Protein AF-A0A969TMJ0-F1 (afdb_monomer_lite)

pLDDT: mean 74.38, std 13.43, range [40.25, 89.31]

Structure (mmCIF, N/CA/C/O backbone):
data_AF-A0A969TMJ0-F1
#
_entry.id   AF-A0A969TMJ0-F1
#
loop_
_atom_site.group_PDB
_atom_site.id
_atom_site.type_symbol
_atom_site.label_atom_id
_atom_site.label_alt_id
_atom_site.label_comp_id
_atom_site.label_asym_id
_atom_site.label_entity_id
_atom_site.label_seq_id
_atom_site.pdbx_PDB_ins_code
_atom_site.Cartn_x
_atom_site.Cartn_y
_atom_site.Cartn_z
_atom_site.occupancy
_atom_site.B_iso_or_equiv
_atom_site.auth_seq_id
_atom_site.auth_comp_id
_atom_site.auth_asym_id
_atom_site.auth_atom_id
_atom_site.pdbx_PDB_model_num
ATOM 1 N N . MET A 1 1 ? 6.906 -3.240 -23.289 1.00 40.25 1 MET A N 1
ATOM 2 C CA . MET A 1 1 ? 6.589 -1.865 -23.719 1.00 40.25 1 MET A CA 1
ATOM 3 C C . MET A 1 1 ? 7.002 -1.738 -25.175 1.00 40.25 1 MET A C 1
ATOM 5 O O . MET A 1 1 ? 8.191 -1.670 -25.447 1.00 40.25 1 MET A O 1
ATOM 9 N N . ALA A 1 2 ? 6.054 -1.837 -26.105 1.00 40.56 2 ALA A N 1
ATOM 10 C CA . ALA A 1 2 ? 6.304 -1.534 -27.510 1.00 40.56 2 ALA A CA 1
ATOM 11 C C . ALA A 1 2 ? 5.862 -0.087 -27.727 1.00 40.56 2 ALA A C 1
ATOM 13 O O . ALA A 1 2 ? 4.678 0.217 -27.609 1.00 40.56 2 ALA A O 1
ATOM 14 N N . LEU A 1 3 ? 6.822 0.807 -27.955 1.00 54.97 3 LEU A N 1
ATOM 15 C CA . LEU A 1 3 ? 6.555 2.189 -28.338 1.00 54.97 3 LEU A CA 1
ATOM 16 C C . LEU A 1 3 ? 6.264 2.193 -29.840 1.00 54.97 3 LEU A C 1
ATOM 18 O O . LEU A 1 3 ? 7.132 2.528 -30.641 1.00 54.97 3 LEU A O 1
ATOM 22 N N . ALA A 1 4 ? 5.074 1.739 -30.236 1.00 53.12 4 ALA A N 1
ATOM 23 C CA . ALA A 1 4 ? 4.593 1.996 -31.585 1.00 53.12 4 ALA A CA 1
ATOM 24 C C . ALA A 1 4 ? 4.328 3.504 -31.673 1.00 53.12 4 ALA A C 1
ATOM 26 O O . ALA A 1 4 ? 3.290 3.983 -31.231 1.00 53.12 4 ALA A O 1
ATOM 27 N N . CYS A 1 5 ? 5.328 4.257 -32.127 1.00 57.84 5 CYS A N 1
ATOM 28 C CA . CYS A 1 5 ? 5.198 5.688 -32.352 1.00 57.84 5 CYS A CA 1
ATOM 29 C C . CYS A 1 5 ? 4.520 5.866 -33.715 1.00 57.84 5 CYS A C 1
ATOM 31 O O . CYS A 1 5 ? 5.095 5.499 -34.738 1.00 57.84 5 CYS A O 1
ATOM 33 N N . ASP A 1 6 ? 3.302 6.391 -33.731 1.00 64.62 6 ASP A N 1
ATOM 34 C CA . ASP A 1 6 ? 2.512 6.707 -34.929 1.00 64.62 6 ASP A CA 1
ATOM 35 C C . ASP A 1 6 ? 3.016 7.959 -35.673 1.00 64.62 6 ASP A C 1
ATOM 37 O O . ASP A 1 6 ? 2.412 8.404 -36.640 1.00 64.62 6 ASP A O 1
ATOM 41 N N . ALA A 1 7 ? 4.165 8.499 -35.262 1.00 67.50 7 ALA A N 1
ATOM 42 C CA . ALA A 1 7 ? 4.798 9.676 -35.847 1.00 67.50 7 ALA A CA 1
ATOM 43 C C . ALA A 1 7 ? 5.500 9.433 -37.202 1.00 67.50 7 ALA A C 1
ATOM 45 O O . ALA A 1 7 ? 6.077 10.373 -37.747 1.00 67.50 7 ALA A O 1
ATOM 46 N N . TRP A 1 8 ? 5.505 8.202 -37.729 1.00 76.31 8 TRP A N 1
ATOM 47 C CA . TRP A 1 8 ? 6.243 7.842 -38.946 1.00 76.31 8 TRP A CA 1
ATOM 48 C C . TRP A 1 8 ? 5.344 7.168 -39.984 1.00 76.31 8 TRP A C 1
ATOM 50 O O . TRP A 1 8 ? 4.731 6.139 -39.704 1.00 76.31 8 TRP A O 1
ATOM 60 N N . ASP A 1 9 ? 5.348 7.702 -41.207 1.00 76.12 9 ASP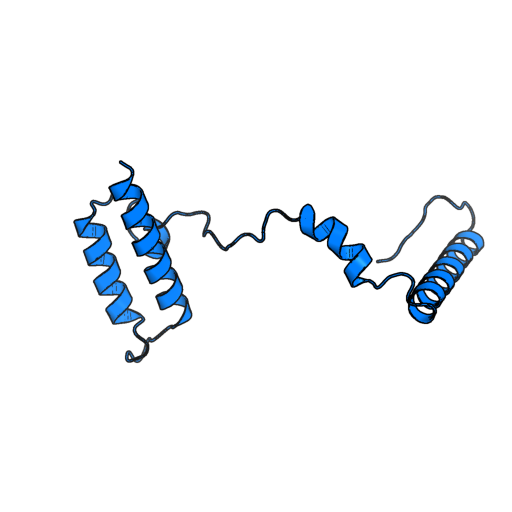 A N 1
ATOM 61 C CA . ASP A 1 9 ? 4.532 7.208 -42.327 1.00 76.12 9 ASP A CA 1
ATOM 62 C C . ASP A 1 9 ? 5.126 5.966 -43.018 1.00 76.12 9 ASP A C 1
ATOM 64 O O . ASP A 1 9 ? 4.476 5.331 -43.851 1.00 76.12 9 ASP A O 1
ATOM 68 N N . ARG A 1 10 ? 6.376 5.607 -42.690 1.00 80.00 10 ARG A N 1
ATOM 69 C CA . ARG A 1 10 ? 7.089 4.448 -43.243 1.00 80.00 10 ARG A CA 1
ATOM 70 C C . ARG A 1 10 ? 7.534 3.498 -42.140 1.00 80.00 10 ARG A C 1
ATOM 72 O O . ARG A 1 10 ? 7.979 3.907 -41.067 1.00 80.00 10 ARG A O 1
ATOM 79 N N . VAL A 1 11 ? 7.458 2.203 -42.438 1.00 79.44 11 VAL A N 1
ATOM 80 C CA . VAL A 1 11 ? 7.789 1.130 -41.489 1.00 79.44 11 VAL A CA 1
ATOM 81 C C . VAL A 1 11 ? 9.277 1.152 -41.131 1.00 79.44 11 VAL A C 1
ATOM 83 O O . VAL A 1 11 ? 9.635 0.969 -39.969 1.00 79.44 11 VAL A O 1
ATOM 86 N N . GLU A 1 12 ? 10.148 1.420 -42.101 1.00 85.25 12 GLU A N 1
ATOM 87 C CA . GLU A 1 12 ? 11.594 1.521 -41.891 1.00 85.25 12 GLU A CA 1
ATOM 88 C C . GLU A 1 12 ? 11.984 2.632 -40.906 1.00 85.25 12 GLU A C 1
ATOM 90 O O . GLU A 1 12 ? 12.843 2.410 -40.051 1.00 85.25 12 GLU A O 1
ATOM 95 N N . ASP A 1 13 ? 11.316 3.785 -40.970 1.00 81.12 13 ASP A N 1
ATOM 96 C CA . ASP A 1 13 ? 11.594 4.930 -40.101 1.00 81.12 13 ASP A CA 1
ATOM 97 C C . ASP A 1 13 ? 11.167 4.634 -38.658 1.00 81.12 13 ASP A C 1
ATOM 99 O O . ASP A 1 13 ? 11.890 4.940 -37.706 1.00 81.12 13 ASP A O 1
ATOM 103 N N . ASN A 1 14 ? 10.043 3.931 -38.489 1.00 79.31 14 ASN A N 1
ATOM 104 C CA . ASN A 1 14 ? 9.577 3.454 -37.189 1.00 79.31 14 ASN A CA 1
ATOM 105 C C . ASN A 1 14 ? 10.570 2.460 -36.557 1.00 79.31 14 ASN A C 1
ATOM 107 O O . ASN A 1 14 ? 10.987 2.622 -35.407 1.00 79.31 14 ASN A O 1
ATOM 111 N N . ILE A 1 15 ? 11.023 1.470 -37.333 1.00 84.00 15 ILE A N 1
ATOM 112 C CA . ILE A 1 15 ? 12.013 0.482 -36.879 1.00 84.00 15 ILE A CA 1
ATOM 113 C C . ILE A 1 15 ? 13.338 1.166 -36.518 1.00 84.00 15 ILE A C 1
ATOM 115 O O . ILE A 1 15 ? 13.954 0.830 -35.501 1.00 84.00 15 ILE A O 1
ATOM 119 N N . TRP A 1 16 ? 13.769 2.153 -37.305 1.00 85.00 16 TRP A N 1
ATOM 120 C CA . TRP A 1 16 ? 14.981 2.917 -37.020 1.00 85.00 16 TRP A CA 1
ATOM 121 C C . TRP A 1 16 ? 14.863 3.738 -35.733 1.00 85.00 16 TRP A C 1
ATOM 123 O O . TRP A 1 16 ? 15.796 3.759 -34.924 1.00 85.00 16 TRP A O 1
ATOM 133 N N . ALA A 1 17 ? 13.705 4.354 -35.490 1.00 82.69 17 ALA A N 1
ATOM 134 C CA . ALA A 1 17 ? 13.430 5.073 -34.252 1.00 82.69 17 ALA A CA 1
ATOM 135 C C . ALA A 1 17 ? 13.502 4.147 -33.024 1.00 82.69 17 ALA A C 1
ATOM 137 O O . ALA A 1 17 ? 14.117 4.505 -32.015 1.00 82.69 17 ALA A O 1
ATOM 138 N N . ILE A 1 18 ? 12.961 2.926 -33.124 1.00 82.94 18 ILE A N 1
ATOM 139 C CA . ILE A 1 18 ? 13.072 1.905 -32.070 1.00 82.94 18 ILE A CA 1
ATOM 140 C C . ILE A 1 18 ? 14.539 1.523 -31.832 1.00 82.94 18 ILE A C 1
ATOM 142 O O . ILE A 1 18 ? 14.983 1.479 -30.683 1.00 82.94 18 ILE A O 1
ATOM 146 N N . ALA A 1 19 ? 15.315 1.289 -32.894 1.00 85.94 19 ALA A N 1
ATOM 147 C CA . ALA A 1 19 ? 16.733 0.950 -32.775 1.00 85.94 19 ALA A CA 1
ATOM 148 C C . ALA A 1 19 ? 17.525 2.054 -32.053 1.00 85.94 19 ALA A C 1
ATOM 150 O O . ALA A 1 19 ? 18.268 1.777 -31.108 1.00 85.94 19 ALA A O 1
ATOM 151 N N . LYS A 1 20 ? 17.299 3.321 -32.423 1.00 88.31 20 LYS A N 1
ATOM 152 C CA . LYS A 1 20 ? 17.918 4.478 -31.760 1.00 88.31 20 LYS A CA 1
ATOM 153 C C . LYS A 1 20 ? 17.518 4.608 -30.298 1.00 88.31 20 LYS A C 1
ATOM 155 O O . LYS A 1 20 ? 18.363 4.942 -29.468 1.00 88.31 20 LYS A O 1
ATOM 160 N N . HIS A 1 21 ? 16.265 4.315 -29.970 1.00 84.44 21 HIS A N 1
ATOM 161 C CA . HIS A 1 21 ? 15.805 4.311 -28.589 1.00 84.44 21 HIS A CA 1
ATOM 162 C C . HIS A 1 21 ? 16.524 3.240 -27.751 1.00 84.44 21 HIS A C 1
ATOM 164 O O . HIS A 1 21 ? 16.994 3.533 -26.653 1.00 84.44 21 HIS A O 1
ATOM 170 N N . ILE A 1 22 ? 16.691 2.024 -28.284 1.00 85.50 22 ILE A N 1
ATOM 171 C CA . ILE A 1 22 ? 17.425 0.939 -27.612 1.00 85.50 22 ILE A CA 1
ATOM 172 C C . ILE A 1 22 ? 18.895 1.319 -27.388 1.00 85.50 22 ILE A C 1
ATOM 174 O O . ILE A 1 22 ? 19.423 1.106 -26.294 1.00 85.50 22 ILE A O 1
ATOM 178 N N . ASP A 1 23 ? 19.557 1.895 -28.393 1.00 87.19 23 ASP A N 1
ATOM 179 C CA . ASP A 1 23 ? 20.949 2.343 -28.267 1.00 87.19 23 ASP A CA 1
ATOM 180 C C . ASP A 1 23 ? 21.101 3.444 -27.213 1.00 87.19 23 ASP A C 1
ATOM 182 O O . ASP A 1 23 ? 22.039 3.411 -26.413 1.00 87.19 23 ASP A O 1
ATOM 186 N N . ALA A 1 24 ? 20.149 4.379 -27.152 1.00 85.38 24 ALA A N 1
ATOM 187 C CA . ALA A 1 24 ? 20.120 5.417 -26.129 1.00 85.38 24 ALA A CA 1
ATOM 188 C C . ALA A 1 24 ? 19.953 4.827 -24.719 1.00 85.38 24 ALA A C 1
ATOM 190 O O . ALA A 1 24 ? 20.714 5.194 -23.824 1.00 85.38 24 ALA A O 1
ATOM 191 N N . LEU A 1 25 ? 19.035 3.872 -24.523 1.00 82.75 25 LEU A N 1
ATOM 192 C CA . LEU A 1 25 ? 18.848 3.185 -23.236 1.00 82.75 25 LEU A CA 1
ATOM 193 C C . LEU A 1 25 ? 20.115 2.431 -22.801 1.00 82.75 25 LEU A C 1
ATOM 195 O O . LEU A 1 25 ? 20.531 2.515 -21.645 1.00 82.75 25 LEU A O 1
ATOM 199 N N . ARG A 1 26 ? 20.775 1.732 -23.732 1.00 83.12 26 ARG A N 1
ATOM 200 C CA . ARG A 1 26 ? 22.055 1.049 -23.472 1.00 83.12 26 ARG A CA 1
ATOM 201 C C . ARG A 1 26 ? 23.173 2.034 -23.128 1.00 83.12 26 ARG A C 1
ATOM 203 O O . ARG A 1 26 ? 23.993 1.741 -22.258 1.00 83.12 26 ARG A O 1
ATOM 210 N N . GLY A 1 27 ? 23.210 3.190 -23.791 1.00 84.38 27 GLY A N 1
ATOM 211 C CA . GLY A 1 27 ? 24.139 4.280 -23.490 1.00 84.38 27 GLY A CA 1
ATOM 212 C C . GLY A 1 27 ? 23.921 4.847 -22.088 1.00 84.38 27 GLY A C 1
ATOM 213 O O . GLY A 1 27 ? 24.861 4.907 -21.298 1.00 84.38 27 GLY A O 1
ATOM 214 N N . GLN A 1 28 ? 22.671 5.165 -21.741 1.00 80.50 28 GLN A N 1
ATOM 215 C CA . GLN A 1 28 ? 22.283 5.627 -20.404 1.00 80.50 28 GLN A CA 1
ATOM 216 C C . GLN A 1 28 ? 22.700 4.634 -19.313 1.00 80.50 28 GLN A C 1
ATOM 218 O O . GLN A 1 28 ? 23.307 5.040 -18.321 1.00 80.50 28 GLN A O 1
ATOM 223 N N . GLN A 1 29 ? 22.457 3.335 -19.530 1.00 77.25 29 GLN A N 1
ATOM 224 C CA . GLN A 1 29 ? 22.870 2.277 -18.606 1.00 77.25 29 GLN A CA 1
ATOM 225 C C . GLN A 1 29 ? 24.397 2.195 -18.464 1.00 77.25 29 GLN A C 1
ATOM 227 O O . GLN A 1 29 ? 24.903 2.058 -17.353 1.00 77.25 29 GLN A O 1
ATOM 232 N N . ARG A 1 30 ? 25.145 2.296 -19.571 1.00 81.06 30 ARG A N 1
ATOM 233 C CA . ARG A 1 30 ? 26.616 2.229 -19.567 1.00 81.06 30 ARG A CA 1
ATOM 234 C C . ARG A 1 30 ? 27.255 3.392 -18.813 1.00 81.06 30 ARG A C 1
ATOM 236 O O . ARG A 1 30 ? 28.259 3.198 -18.137 1.00 81.06 30 ARG A O 1
ATOM 243 N N . TRP A 1 31 ? 26.714 4.593 -18.972 1.00 83.12 31 TRP A N 1
ATOM 244 C CA . TRP A 1 31 ? 27.282 5.813 -18.400 1.00 83.12 31 TRP A CA 1
ATOM 245 C C . TRP A 1 31 ? 26.772 6.116 -16.987 1.00 83.12 31 TRP A C 1
ATOM 247 O O . TRP A 1 31 ? 27.241 7.065 -16.367 1.00 83.12 31 TRP A O 1
ATOM 257 N N . GLY A 1 32 ? 25.819 5.332 -16.475 1.00 72.94 32 GLY A N 1
ATOM 258 C CA . GLY A 1 32 ? 25.292 5.498 -15.120 1.00 72.94 32 GLY A CA 1
ATOM 259 C C . GLY A 1 32 ? 24.511 6.799 -14.906 1.00 72.94 32 GLY A C 1
ATOM 260 O O . GLY A 1 32 ? 24.345 7.220 -13.767 1.00 72.94 32 GLY A O 1
ATOM 261 N N . VAL A 1 33 ? 24.030 7.443 -15.980 1.00 70.62 33 VAL A N 1
ATOM 262 C CA . VAL A 1 33 ? 23.349 8.760 -15.929 1.00 70.62 33 VAL A CA 1
ATOM 263 C C . VAL A 1 33 ? 21.892 8.645 -15.457 1.00 70.62 33 VAL A C 1
ATOM 265 O O . VAL A 1 33 ? 21.215 9.646 -15.248 1.00 70.62 33 VAL A O 1
ATOM 268 N N . GLY A 1 34 ? 21.405 7.420 -15.266 1.00 62.84 34 GLY A N 1
ATOM 269 C CA . GLY A 1 34 ? 20.116 7.140 -14.655 1.00 62.84 34 GLY A CA 1
ATOM 270 C C . GLY A 1 34 ? 19.843 5.643 -14.632 1.00 62.84 34 GLY A C 1
ATOM 271 O O . GLY A 1 34 ? 20.046 4.958 -15.635 1.00 62.84 34 GLY A O 1
ATOM 272 N N . THR A 1 35 ? 19.393 5.113 -13.496 1.00 65.50 35 THR A N 1
ATOM 273 C CA . THR A 1 35 ? 18.862 3.745 -13.443 1.00 65.50 35 THR A CA 1
ATOM 274 C C . THR A 1 35 ? 17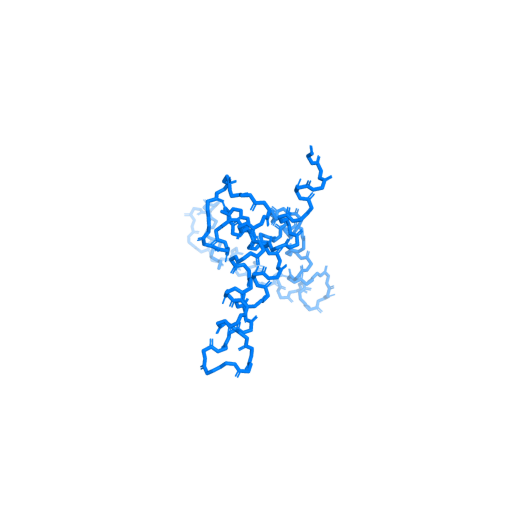.388 3.739 -13.835 1.00 65.50 35 THR A C 1
ATOM 276 O O . THR A 1 35 ? 16.674 4.729 -13.664 1.00 65.50 35 THR A O 1
ATOM 279 N N . ILE A 1 36 ? 16.905 2.591 -14.318 1.00 63.94 36 ILE A N 1
ATOM 280 C CA . ILE A 1 36 ? 15.468 2.368 -14.528 1.00 63.94 36 ILE A CA 1
ATOM 281 C C . ILE A 1 36 ? 14.704 2.706 -13.235 1.00 63.94 36 ILE A C 1
ATOM 283 O O . ILE A 1 36 ? 13.707 3.415 -13.274 1.00 63.94 36 ILE A O 1
ATOM 287 N N . GLU A 1 37 ? 15.225 2.316 -12.070 1.00 61.03 37 GLU A N 1
ATOM 288 C CA . GLU A 1 37 ? 14.630 2.632 -10.765 1.00 61.03 37 GLU A CA 1
ATOM 289 C C . GLU A 1 37 ? 14.480 4.139 -10.514 1.00 61.03 37 GLU A C 1
ATOM 291 O O . GLU A 1 37 ? 13.440 4.575 -10.028 1.00 61.03 37 GLU A O 1
ATOM 296 N N . GLN A 1 38 ? 15.476 4.956 -10.874 1.00 64.88 38 GLN A N 1
ATOM 297 C CA . GLN A 1 38 ? 15.387 6.416 -10.758 1.00 64.88 38 GLN A CA 1
ATOM 298 C C . GLN A 1 38 ? 14.328 7.005 -11.698 1.00 64.88 38 GLN A C 1
ATOM 300 O O . GLN A 1 38 ? 13.602 7.910 -11.289 1.00 64.88 38 GLN A O 1
ATOM 305 N N . ALA A 1 39 ? 14.181 6.460 -12.910 1.00 63.59 39 ALA A N 1
ATOM 306 C CA . ALA A 1 39 ? 13.113 6.849 -13.832 1.00 63.59 39 ALA A CA 1
ATOM 307 C C . ALA A 1 39 ? 11.714 6.463 -13.302 1.00 63.59 39 ALA A C 1
ATOM 309 O O . ALA A 1 39 ? 10.748 7.195 -13.511 1.00 63.59 39 ALA A O 1
ATOM 310 N N . PHE A 1 40 ? 11.604 5.352 -12.564 1.00 57.84 40 PHE A N 1
ATOM 311 C CA . PHE A 1 40 ? 10.349 4.890 -11.958 1.00 57.84 40 PHE A CA 1
ATOM 312 C C . PHE A 1 40 ? 10.019 5.545 -10.604 1.00 57.84 40 PHE A C 1
ATOM 314 O O . PHE A 1 40 ? 8.841 5.630 -10.253 1.00 57.84 40 PHE A O 1
ATOM 321 N N . ARG A 1 41 ? 10.999 6.086 -9.862 1.00 61.00 41 ARG A N 1
ATOM 322 C CA . ARG A 1 41 ? 10.748 6.804 -8.591 1.00 61.00 41 ARG A CA 1
ATOM 323 C C . ARG A 1 41 ? 9.803 7.997 -8.746 1.00 61.00 41 ARG A C 1
ATOM 325 O O . ARG A 1 41 ? 9.030 8.270 -7.833 1.00 61.00 41 ARG A O 1
ATOM 332 N N . GLY A 1 42 ? 9.819 8.675 -9.895 1.00 60.34 42 GLY A N 1
ATOM 333 C CA . GLY A 1 42 ? 8.879 9.765 -10.185 1.00 60.34 42 GLY A CA 1
ATOM 334 C C . GLY A 1 42 ? 7.413 9.311 -10.202 1.00 60.34 42 GLY A C 1
ATOM 335 O O . GLY A 1 42 ? 6.538 10.050 -9.764 1.00 60.34 42 GLY A O 1
ATOM 336 N N . TYR A 1 43 ? 7.149 8.069 -10.621 1.00 57.41 43 TYR A N 1
ATOM 337 C CA . TYR A 1 43 ? 5.815 7.462 -10.580 1.00 57.41 43 TYR A CA 1
ATOM 338 C C . TYR A 1 43 ? 5.458 6.922 -9.198 1.00 57.41 43 TYR A C 1
ATOM 340 O O . TYR A 1 43 ? 4.286 6.896 -8.840 1.00 57.41 43 TYR A O 1
ATOM 348 N N . GLN A 1 44 ? 6.452 6.543 -8.393 1.00 55.84 44 GLN A N 1
ATOM 349 C CA . GLN A 1 44 ? 6.245 6.039 -7.035 1.00 55.84 44 GLN A CA 1
ATOM 350 C C . GLN A 1 44 ? 5.597 7.081 -6.106 1.00 55.84 44 GLN A C 1
ATOM 352 O O . GLN A 1 44 ? 4.885 6.706 -5.183 1.00 55.84 44 GLN A O 1
ATOM 357 N N . ALA A 1 45 ? 5.781 8.376 -6.386 1.00 58.25 45 ALA A N 1
ATOM 358 C CA . ALA A 1 45 ? 5.099 9.470 -5.690 1.00 58.25 45 ALA A CA 1
ATOM 359 C C . ALA A 1 45 ? 3.622 9.658 -6.107 1.00 58.25 45 ALA A C 1
ATOM 361 O O . ALA A 1 45 ? 2.855 10.256 -5.358 1.00 58.25 45 ALA A O 1
ATOM 362 N N . TYR A 1 46 ? 3.231 9.164 -7.289 1.00 53.00 46 TYR A N 1
ATOM 363 C CA . TYR A 1 46 ? 1.864 9.239 -7.833 1.00 53.00 46 TYR A CA 1
ATOM 364 C C . TYR A 1 46 ? 1.093 7.928 -7.746 1.00 53.00 46 TYR A C 1
ATOM 366 O O . TYR A 1 46 ? -0.117 7.908 -7.982 1.00 53.00 46 TYR A O 1
ATOM 374 N N . LEU A 1 47 ? 1.765 6.830 -7.396 1.00 53.12 47 LEU A N 1
ATOM 375 C CA . LEU A 1 47 ? 1.048 5.690 -6.866 1.00 53.12 47 LEU A CA 1
ATOM 376 C C . LEU A 1 47 ? 0.303 6.214 -5.635 1.00 53.12 47 LEU A C 1
ATOM 378 O O . LEU A 1 47 ? 0.945 6.841 -4.784 1.00 53.12 47 LEU A O 1
ATOM 382 N N . PRO A 1 48 ? -1.028 6.012 -5.524 1.00 54.28 48 PRO A N 1
ATOM 383 C CA . PRO A 1 48 ? -1.665 6.181 -4.228 1.00 54.28 48 PRO A CA 1
ATOM 384 C C . PRO A 1 48 ? -0.778 5.415 -3.257 1.00 54.28 48 PRO A C 1
ATOM 386 O O . PRO A 1 48 ? -0.385 4.290 -3.603 1.00 54.28 48 PRO A O 1
ATOM 389 N N . ALA A 1 49 ? -0.384 6.062 -2.142 1.00 55.38 49 ALA A N 1
ATOM 390 C CA . ALA A 1 49 ? 0.388 5.427 -1.069 1.00 55.38 49 ALA A CA 1
ATOM 391 C C . ALA A 1 49 ? -0.061 3.981 -1.034 1.00 55.38 49 ALA A C 1
ATOM 393 O O . ALA A 1 49 ? -1.298 3.829 -1.067 1.00 55.38 49 ALA A O 1
ATOM 394 N N . PRO A 1 50 ? 0.883 3.001 -1.150 1.00 50.31 50 PRO A N 1
ATOM 395 C CA . PRO A 1 50 ? 0.541 1.610 -1.420 1.00 50.31 50 PRO A CA 1
ATOM 396 C C . PRO A 1 50 ? -0.699 1.393 -0.618 1.00 50.31 50 PRO A C 1
ATOM 398 O O . PRO A 1 50 ? -0.690 1.781 0.558 1.00 50.31 50 PRO A O 1
ATOM 401 N N . LYS A 1 51 ? -1.790 0.999 -1.289 1.00 48.56 51 LYS A N 1
ATOM 402 C CA . LYS A 1 51 ? -2.934 0.523 -0.549 1.00 48.56 51 LYS A CA 1
ATOM 403 C C . LYS A 1 51 ? -2.285 -0.549 0.318 1.00 48.56 51 LYS A C 1
ATOM 405 O O . LYS A 1 51 ? -2.068 -1.661 -0.133 1.00 48.56 51 LYS A O 1
ATOM 410 N N . GLU A 1 52 ? -1.901 -0.173 1.545 1.00 49.25 52 GLU A N 1
ATOM 411 C CA . GLU A 1 52 ? -2.207 -0.916 2.726 1.00 49.25 52 GLU A CA 1
ATOM 412 C C . GLU A 1 52 ? -3.516 -1.512 2.304 1.00 49.25 52 GLU A C 1
ATOM 414 O O . GLU A 1 52 ? -4.437 -0.777 1.902 1.00 49.25 52 GLU A O 1
ATOM 419 N N . ASP A 1 53 ? -3.546 -2.821 2.239 1.00 43.91 53 ASP A N 1
ATOM 420 C CA . ASP A 1 53 ? -4.781 -3.541 2.247 1.00 43.91 53 ASP A CA 1
ATOM 421 C C . ASP A 1 53 ? -5.490 -3.148 3.567 1.00 43.91 53 ASP A C 1
ATOM 423 O O . ASP A 1 53 ? -5.750 -3.959 4.438 1.00 43.91 53 ASP A O 1
ATOM 427 N N . ARG A 1 54 ? -5.845 -1.867 3.757 1.00 45.28 54 ARG A N 1
ATOM 428 C CA . ARG A 1 54 ? -7.161 -1.420 4.126 1.00 45.28 54 ARG A CA 1
ATOM 429 C C . ARG A 1 54 ? -8.048 -2.158 3.150 1.00 45.28 54 ARG A C 1
ATOM 431 O O . ARG A 1 54 ? -8.456 -1.631 2.115 1.00 45.28 54 ARG A O 1
ATOM 438 N N . HIS A 1 55 ? -8.277 -3.427 3.473 1.00 45.53 55 HIS A N 1
ATOM 439 C CA . HIS A 1 55 ? -9.576 -4.035 3.397 1.00 45.53 55 HIS A CA 1
ATOM 440 C C . HIS A 1 55 ? -10.558 -2.866 3.429 1.00 45.53 55 HIS A C 1
ATOM 442 O O . HIS A 1 55 ? -10.669 -2.171 4.440 1.00 45.53 55 HIS A O 1
ATOM 448 N N . GLY A 1 56 ? -11.126 -2.524 2.269 1.00 45.94 56 GLY A N 1
ATOM 449 C CA . GLY A 1 56 ? -12.022 -1.374 2.090 1.00 45.94 56 GLY A CA 1
ATOM 450 C C . GLY A 1 56 ? -13.345 -1.559 2.834 1.00 45.94 56 GLY A C 1
ATOM 451 O O . GLY A 1 56 ? -14.352 -0.947 2.505 1.00 45.94 56 GLY A O 1
ATOM 452 N N . GLU A 1 57 ? -13.326 -2.433 3.823 1.00 58.69 57 GLU A N 1
ATOM 453 C CA . GLU A 1 57 ? -14.375 -2.924 4.662 1.00 58.69 57 GLU A CA 1
ATOM 454 C C . GLU A 1 57 ? -13.726 -2.848 6.054 1.00 58.69 57 GLU A C 1
ATOM 456 O O . GLU A 1 57 ? -12.736 -3.533 6.307 1.00 58.69 57 GLU A O 1
ATOM 461 N N . GLY A 1 58 ? -14.162 -1.912 6.904 1.00 71.88 58 GLY A N 1
ATOM 462 C CA . GLY A 1 58 ? -13.454 -1.537 8.137 1.00 71.88 58 GLY A CA 1
ATOM 463 C C . GLY A 1 58 ? -13.266 -2.679 9.144 1.00 71.88 58 GLY A C 1
ATOM 464 O O . GLY A 1 58 ? -13.597 -3.831 8.869 1.00 71.88 58 GLY A O 1
ATOM 465 N N . TRP A 1 59 ? -12.746 -2.371 10.338 1.00 82.38 59 TRP A N 1
ATOM 466 C CA . TRP A 1 59 ? -12.362 -3.364 11.363 1.00 82.38 59 TRP A CA 1
ATOM 467 C C . TRP A 1 59 ? -13.434 -4.431 11.656 1.00 82.38 59 TRP A C 1
ATOM 469 O O . TRP A 1 59 ? -13.105 -5.561 12.017 1.00 82.38 59 TRP A O 1
ATOM 479 N N . TRP A 1 60 ? -14.712 -4.108 11.449 1.00 84.19 60 TRP A N 1
ATOM 480 C CA . TRP A 1 60 ? -15.846 -5.022 11.583 1.00 84.19 60 TRP A CA 1
ATOM 481 C C . TRP A 1 60 ? -15.803 -6.207 10.606 1.00 84.19 60 TRP A C 1
ATOM 483 O O . TRP A 1 60 ? -16.227 -7.304 10.950 1.00 84.19 60 TRP A O 1
ATOM 493 N N . THR A 1 61 ? -15.222 -6.037 9.423 1.00 82.44 61 THR A N 1
ATOM 494 C CA . THR A 1 61 ? -15.119 -7.081 8.391 1.00 82.44 61 THR A CA 1
ATOM 495 C C . THR A 1 61 ? -14.070 -8.116 8.750 1.00 82.44 61 THR A C 1
ATOM 497 O O . THR A 1 61 ? -14.337 -9.314 8.710 1.00 82.44 61 THR A O 1
ATOM 500 N N . ALA A 1 62 ? -12.894 -7.649 9.172 1.00 82.38 62 ALA A N 1
ATOM 501 C CA . ALA A 1 62 ? -11.809 -8.505 9.639 1.00 82.38 62 ALA A CA 1
ATOM 502 C C . ALA A 1 62 ? -12.205 -9.319 10.884 1.00 82.38 62 ALA A C 1
ATOM 504 O O . ALA A 1 62 ? -11.725 -10.432 11.083 1.00 82.38 62 ALA A O 1
ATOM 505 N N . LEU A 1 63 ? -13.104 -8.775 11.712 1.00 82.81 63 LEU A N 1
ATOM 506 C CA . LEU A 1 63 ? -13.651 -9.453 12.887 1.00 82.81 63 LEU A CA 1
ATOM 507 C C . LEU A 1 63 ? -14.963 -10.211 12.609 1.00 82.81 63 LEU A C 1
ATOM 509 O O . LEU A 1 63 ? -15.495 -10.833 13.527 1.00 82.81 63 LEU A O 1
ATOM 513 N N . HIS A 1 64 ? -15.469 -10.194 11.370 1.00 84.00 64 HIS A N 1
ATOM 514 C CA . HIS A 1 64 ? -16.743 -10.801 10.958 1.00 84.00 64 HIS A CA 1
ATOM 515 C C . HIS A 1 64 ? -17.945 -10.395 11.836 1.00 84.00 64 HIS A C 1
ATOM 517 O O . HIS A 1 64 ? -18.769 -11.227 12.223 1.00 84.00 64 HIS A O 1
ATOM 523 N N . ILE A 1 65 ? -18.046 -9.106 12.158 1.00 85.88 65 ILE A N 1
ATOM 524 C CA . ILE A 1 65 ? -19.102 -8.506 12.984 1.00 85.88 65 ILE A CA 1
ATOM 525 C C . ILE A 1 65 ? -19.768 -7.322 12.275 1.00 85.88 65 ILE A C 1
ATOM 527 O O . ILE A 1 65 ? -19.332 -6.872 11.219 1.00 85.88 65 ILE A O 1
ATOM 531 N N . SER A 1 66 ? -20.863 -6.824 12.853 1.00 82.44 66 SER A N 1
ATOM 532 C CA . SER A 1 66 ? -21.543 -5.620 12.363 1.00 82.44 66 SER A CA 1
ATOM 533 C C . SER A 1 66 ? -20.695 -4.366 12.601 1.00 82.44 66 SER A C 1
ATOM 535 O O . SER A 1 66 ? -20.038 -4.249 13.635 1.00 82.44 66 SER A O 1
ATOM 537 N N . SER A 1 67 ? -20.790 -3.381 11.702 1.00 77.44 67 SER A N 1
ATOM 538 C CA . SER A 1 67 ? -20.199 -2.045 11.884 1.00 77.44 67 SER A CA 1
ATOM 539 C C . SER A 1 67 ? -20.816 -1.262 13.050 1.00 77.44 67 SER A C 1
ATOM 541 O O . SER A 1 67 ? -20.252 -0.273 13.499 1.00 77.44 67 SER A O 1
ATOM 543 N N . THR A 1 68 ? -21.973 -1.698 13.554 1.00 79.50 68 THR A N 1
ATOM 544 C CA . THR A 1 68 ? -22.657 -1.113 14.718 1.00 79.50 68 THR A CA 1
ATOM 545 C C . THR A 1 68 ? -22.407 -1.889 16.013 1.00 79.50 68 THR A C 1
ATOM 547 O O . THR A 1 68 ? -23.139 -1.697 16.983 1.00 79.50 68 THR A O 1
ATOM 550 N N . ALA A 1 69 ? -21.452 -2.825 16.020 1.00 82.31 69 ALA A N 1
ATOM 551 C CA . ALA A 1 69 ? -21.162 -3.655 17.185 1.00 82.31 69 ALA A CA 1
ATOM 552 C C . ALA A 1 69 ? -20.633 -2.817 18.358 1.00 82.31 69 ALA A C 1
ATOM 554 O O . ALA A 1 69 ? -19.849 -1.882 18.190 1.00 82.31 69 ALA A O 1
ATOM 555 N N . THR A 1 70 ? -21.046 -3.179 19.569 1.00 86.75 70 THR A N 1
ATOM 556 C CA . THR A 1 70 ? -20.565 -2.553 20.804 1.00 86.75 70 THR A CA 1
ATOM 557 C C . THR A 1 70 ? -19.114 -2.956 21.096 1.00 86.75 70 THR A C 1
ATOM 559 O O . THR A 1 70 ? -18.702 -4.058 20.724 1.00 86.75 70 THR A O 1
ATOM 562 N N . PRO A 1 71 ? -18.335 -2.151 21.846 1.00 85.56 71 PRO A N 1
ATOM 563 C CA . PRO A 1 71 ? -16.947 -2.487 22.191 1.00 85.56 71 PRO A CA 1
ATOM 564 C C . PRO A 1 71 ? -16.782 -3.881 22.821 1.00 85.56 71 PRO A C 1
ATOM 566 O O . PRO A 1 71 ? -15.783 -4.565 22.608 1.00 85.56 71 PRO A O 1
ATOM 569 N N . GLN A 1 72 ? -17.784 -4.324 23.583 1.00 86.06 72 GLN A N 1
AT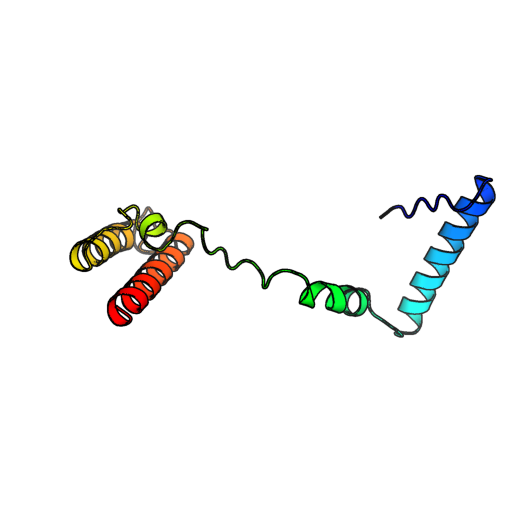OM 570 C CA . GLN A 1 72 ? -17.798 -5.636 24.229 1.00 86.06 72 GLN A CA 1
ATOM 571 C C . GLN A 1 72 ? -17.933 -6.779 23.213 1.00 86.06 72 GLN A C 1
ATOM 573 O O . GLN A 1 72 ? -17.273 -7.810 23.357 1.00 86.06 72 GLN A O 1
ATOM 578 N N . GLU A 1 73 ? -18.748 -6.592 22.173 1.00 86.62 73 GLU A N 1
ATOM 579 C CA . GLU A 1 73 ? -18.917 -7.553 21.079 1.00 86.62 73 GLU A CA 1
ATOM 580 C C . GLU A 1 73 ? -17.659 -7.639 20.209 1.00 86.62 73 GLU A C 1
ATOM 582 O O . GLU A 1 73 ? -17.258 -8.743 19.836 1.00 86.62 73 GLU A O 1
ATOM 587 N N . VAL A 1 74 ? -16.980 -6.509 19.973 1.00 89.25 74 VAL A N 1
ATOM 588 C CA . VAL A 1 74 ? -15.693 -6.464 19.255 1.00 89.25 74 VAL A CA 1
ATOM 589 C C . VAL A 1 74 ? -14.625 -7.295 19.978 1.00 89.25 74 VAL A C 1
ATOM 591 O O . VAL A 1 74 ? -13.999 -8.171 19.381 1.00 89.25 74 VAL A O 1
ATOM 594 N N . GLU A 1 75 ? -14.456 -7.091 21.287 1.00 89.19 75 GLU A N 1
ATOM 595 C CA . GLU A 1 75 ? -13.489 -7.839 22.108 1.00 89.19 75 GLU A CA 1
ATOM 596 C C . GLU A 1 75 ? -13.846 -9.329 22.242 1.00 89.19 75 GLU A C 1
ATOM 598 O O . GLU A 1 75 ? -12.970 -10.189 22.390 1.00 89.19 75 GLU A O 1
ATOM 603 N N . ALA A 1 76 ? -15.138 -9.666 22.224 1.00 88.56 76 ALA A N 1
ATOM 604 C CA . ALA A 1 76 ? -15.590 -11.053 22.237 1.00 88.56 76 ALA A CA 1
ATOM 605 C C . ALA A 1 76 ? -15.296 -11.760 20.903 1.00 88.56 76 ALA A C 1
ATOM 607 O O . ALA A 1 76 ? -14.844 -12.908 20.912 1.00 88.56 76 ALA A O 1
ATOM 608 N N . ALA A 1 77 ? -15.517 -11.085 19.772 1.00 87.94 77 ALA A N 1
ATOM 609 C CA . ALA A 1 77 ? -15.210 -11.605 18.442 1.00 87.94 77 ALA A CA 1
ATOM 610 C C . ALA A 1 77 ? -13.701 -11.799 18.245 1.00 87.94 77 ALA A C 1
ATOM 612 O O . ALA A 1 77 ? -13.273 -12.882 17.841 1.00 87.94 77 ALA A O 1
ATOM 613 N N . TYR A 1 78 ? -12.894 -10.809 18.641 1.00 89.31 78 TYR A N 1
ATOM 614 C CA . TYR A 1 78 ? -11.435 -10.907 18.614 1.00 89.31 78 TYR A CA 1
ATOM 615 C C . TYR A 1 78 ? -10.930 -12.127 19.391 1.00 89.31 78 TYR A C 1
ATOM 617 O O . TYR A 1 78 ? -10.172 -12.923 18.849 1.00 89.31 78 TYR A O 1
ATOM 625 N N . ARG A 1 79 ? -11.397 -12.347 20.629 1.00 88.44 79 ARG A N 1
ATOM 626 C CA . ARG A 1 79 ? -10.971 -13.507 21.434 1.00 88.44 79 ARG A CA 1
ATOM 627 C C . ARG A 1 79 ? -11.307 -14.850 20.783 1.00 88.44 79 ARG A C 1
ATOM 629 O O . ARG A 1 79 ? -10.499 -15.773 20.858 1.00 88.44 79 ARG A O 1
ATOM 636 N N . LYS A 1 80 ? -12.472 -14.962 20.137 1.00 87.25 80 LYS A N 1
ATOM 637 C CA . LYS A 1 80 ? -12.872 -16.179 19.410 1.00 87.25 80 LYS A CA 1
ATOM 638 C C . LYS A 1 80 ? -11.968 -16.435 18.203 1.00 87.25 80 LYS A C 1
ATOM 640 O O . LYS A 1 80 ? -11.494 -17.554 18.033 1.00 87.25 80 LYS A O 1
ATOM 645 N N . LEU A 1 81 ? -11.709 -15.406 17.395 1.00 85.19 81 LEU A N 1
ATOM 646 C CA . LEU A 1 81 ? -10.863 -15.515 16.202 1.00 85.19 81 LEU A CA 1
ATOM 647 C C . LEU A 1 81 ? -9.391 -15.730 16.561 1.00 85.19 81 LEU A C 1
ATOM 649 O O . LEU A 1 81 ? -8.727 -16.544 15.928 1.00 85.19 81 LEU A O 1
ATOM 653 N 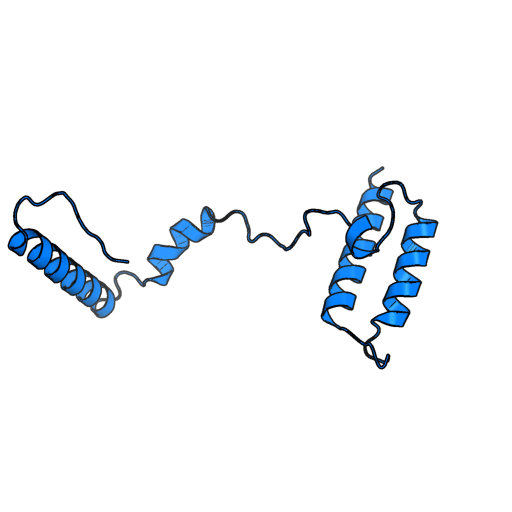N . ALA A 1 82 ? -8.901 -15.077 17.614 1.00 86.56 82 ALA A N 1
ATOM 654 C CA . ALA A 1 82 ? -7.541 -15.250 18.108 1.00 86.56 82 ALA A CA 1
ATOM 655 C C . ALA A 1 82 ? -7.293 -16.679 18.597 1.00 86.56 82 ALA A C 1
ATOM 657 O O . ALA A 1 82 ? -6.251 -17.242 18.297 1.00 86.56 82 ALA A O 1
ATOM 658 N N . ALA A 1 83 ? -8.256 -17.298 19.289 1.00 83.81 83 ALA A N 1
ATOM 659 C CA . ALA A 1 83 ? -8.154 -18.704 19.680 1.00 83.81 83 ALA A CA 1
ATOM 660 C C . ALA A 1 83 ? -8.171 -19.659 18.469 1.00 83.81 83 ALA A C 1
ATOM 662 O O . ALA A 1 83 ? -7.546 -20.714 18.510 1.00 83.81 83 ALA A O 1
ATOM 663 N N . TYR A 1 84 ? -8.870 -19.288 17.392 1.00 80.50 84 TYR A N 1
ATOM 664 C CA . TYR A 1 84 ? -8.990 -20.103 16.183 1.00 80.50 84 TYR A CA 1
ATOM 665 C C . TYR A 1 84 ? -7.745 -20.035 15.283 1.00 80.50 84 TYR A C 1
ATOM 667 O O . TYR A 1 84 ? -7.266 -21.072 14.819 1.00 80.50 84 TYR A O 1
ATOM 675 N N . TYR A 1 85 ? -7.213 -18.827 15.067 1.00 80.62 85 TYR A N 1
ATOM 676 C CA . TYR A 1 85 ? -6.053 -18.564 14.208 1.00 80.62 85 TYR A CA 1
ATOM 677 C C . TYR A 1 85 ? -4.711 -18.578 14.947 1.00 80.62 85 TYR A C 1
ATOM 679 O O . TYR A 1 85 ? -3.679 -18.384 14.299 1.00 80.62 85 TYR A O 1
ATOM 687 N N . HIS A 1 86 ? -4.701 -18.815 16.267 1.00 75.56 86 HIS A N 1
ATOM 688 C CA . HIS A 1 86 ? -3.474 -18.859 17.063 1.00 75.56 86 HIS A CA 1
ATOM 689 C C . HIS A 1 86 ? -2.436 -19.790 16.415 1.00 75.56 86 HIS A C 1
ATOM 691 O O . HIS A 1 86 ? -2.810 -20.886 15.994 1.00 75.56 86 HIS A O 1
ATOM 697 N N . PRO A 1 87 ? -1.144 -19.416 16.366 1.00 72.81 87 PRO A N 1
ATOM 698 C CA . PRO A 1 87 ? -0.089 -20.264 15.799 1.00 72.81 87 PRO A CA 1
ATOM 699 C C . PRO A 1 87 ? 0.026 -21.644 16.469 1.00 72.81 87 PRO A C 1
ATOM 701 O O . PRO A 1 87 ? 0.474 -22.590 15.833 1.00 72.81 87 PRO A O 1
ATOM 704 N N . ASP A 1 88 ? -0.440 -21.774 17.715 1.00 75.56 88 ASP A N 1
ATOM 705 C CA . ASP A 1 88 ? -0.482 -23.054 18.448 1.00 75.56 88 ASP A CA 1
ATOM 706 C C . ASP A 1 88 ? -1.735 -23.906 18.151 1.00 75.56 88 ASP A C 1
ATOM 708 O O . ASP A 1 88 ? -1.893 -24.998 18.697 1.00 75.56 88 ASP A O 1
ATOM 712 N N . SER A 1 89 ? -2.657 -23.418 17.316 1.00 71.56 89 SER A N 1
ATOM 713 C CA . SER A 1 89 ? -3.829 -24.169 16.863 1.00 71.56 89 SER A CA 1
ATOM 714 C C . SER A 1 89 ? -3.491 -24.967 15.596 1.00 71.56 89 SER A C 1
ATOM 716 O O . SER A 1 89 ? -2.759 -24.473 14.738 1.00 71.56 89 SER A O 1
ATOM 718 N N . PRO A 1 90 ? -4.064 -26.167 15.390 1.00 65.12 90 PRO A N 1
ATOM 719 C CA . PRO A 1 90 ? -3.921 -26.903 14.129 1.00 65.12 90 PRO A CA 1
ATOM 720 C C . PRO A 1 90 ? -4.453 -26.134 12.901 1.00 65.12 90 PRO A C 1
ATOM 722 O O . PRO A 1 90 ? -4.084 -26.458 11.776 1.00 65.12 90 PRO A O 1
ATOM 725 N N . THR A 1 91 ? -5.292 -25.110 13.105 1.00 65.19 91 THR A N 1
ATOM 726 C CA . THR A 1 91 ? -5.778 -24.158 12.083 1.00 65.19 91 THR A CA 1
ATOM 727 C C . THR A 1 91 ? -5.075 -22.797 12.154 1.00 65.19 91 THR A C 1
ATOM 729 O O . THR A 1 91 ? -5.636 -21.781 11.736 1.00 65.19 91 THR A O 1
ATOM 732 N N . GLY A 1 92 ? -3.867 -22.760 12.721 1.00 70.00 92 GLY A N 1
ATOM 733 C CA . GLY A 1 92 ? -3.082 -21.546 12.895 1.00 70.00 92 GLY A CA 1
ATOM 734 C C . GLY A 1 92 ? -2.810 -20.843 11.569 1.00 70.00 92 GLY A C 1
ATOM 735 O O . GLY A 1 92 ? -2.395 -21.459 10.586 1.00 70.00 92 GLY A O 1
ATOM 736 N N . ASN A 1 93 ? -3.058 -19.536 11.540 1.00 77.12 93 ASN A N 1
ATOM 737 C CA . ASN A 1 93 ? -2.799 -18.700 10.377 1.00 77.12 93 ASN A CA 1
ATOM 738 C C . ASN A 1 93 ? -2.237 -17.355 10.843 1.00 77.12 93 ASN A C 1
ATOM 740 O O . ASN A 1 93 ? -2.966 -16.473 11.298 1.00 77.12 93 ASN A O 1
ATOM 744 N N . GLU A 1 94 ? -0.919 -17.212 10.720 1.00 75.81 94 GLU A N 1
ATOM 745 C CA . GLU A 1 94 ? -0.176 -16.029 11.154 1.00 75.81 94 GLU A CA 1
ATOM 746 C C . GLU A 1 94 ? -0.636 -14.755 10.430 1.00 75.81 94 GLU A C 1
ATOM 748 O O . GLU A 1 94 ? -0.775 -13.704 11.054 1.00 75.81 94 GLU A O 1
ATOM 753 N N . GLN A 1 95 ? -0.971 -14.854 9.139 1.00 76.12 95 GLN A N 1
ATOM 754 C CA . GLN A 1 95 ? -1.479 -13.718 8.366 1.00 76.12 95 GLN A CA 1
ATOM 755 C C . GLN A 1 95 ? -2.831 -13.244 8.911 1.00 76.12 95 GLN A C 1
ATOM 757 O O . GLN A 1 95 ? -3.029 -12.049 9.121 1.00 76.12 95 GLN A O 1
ATOM 762 N N . MET A 1 96 ? -3.737 -14.176 9.222 1.00 75.44 96 MET A N 1
ATOM 763 C CA . MET A 1 96 ? -5.034 -13.839 9.819 1.00 75.44 96 MET A CA 1
ATOM 764 C C . MET A 1 96 ? -4.885 -13.267 11.231 1.00 75.44 96 MET A C 1
ATOM 766 O O . MET A 1 96 ? -5.613 -12.340 11.581 1.00 75.44 96 MET A O 1
ATOM 770 N N . MET A 1 97 ? -3.914 -13.743 12.020 1.00 80.44 97 MET A N 1
ATOM 771 C CA . MET A 1 97 ? -3.592 -13.163 13.331 1.00 80.44 97 MET A CA 1
ATOM 772 C C . MET A 1 97 ? -3.144 -11.700 13.227 1.00 80.44 97 MET A C 1
ATOM 774 O O . MET A 1 97 ? -3.583 -10.865 14.019 1.00 80.44 97 MET A O 1
ATOM 778 N N . VAL A 1 98 ? -2.306 -11.361 12.244 1.00 83.56 98 VAL A N 1
ATOM 779 C CA . VAL A 1 98 ? -1.893 -9.969 11.994 1.00 83.56 98 VAL A CA 1
ATOM 780 C C . VAL A 1 98 ? -3.102 -9.102 11.633 1.00 83.56 98 VAL A C 1
ATOM 782 O O . VAL A 1 98 ? -3.272 -8.025 12.208 1.00 83.56 98 VAL A O 1
ATOM 785 N N . ILE A 1 99 ? -3.985 -9.603 10.764 1.00 82.06 99 ILE A N 1
ATOM 786 C CA . ILE A 1 99 ? -5.193 -8.890 10.323 1.00 82.06 99 ILE A CA 1
ATOM 787 C C . ILE A 1 99 ? -6.134 -8.593 11.503 1.00 82.06 99 ILE A C 1
ATOM 789 O O . ILE A 1 99 ? -6.537 -7.443 11.693 1.00 82.06 99 ILE A O 1
ATOM 793 N N . ILE A 1 100 ? -6.457 -9.585 12.344 1.00 85.88 100 ILE A N 1
ATOM 794 C CA . ILE A 1 100 ? -7.366 -9.370 13.486 1.00 85.88 100 ILE A CA 1
ATOM 795 C C . ILE A 1 100 ? -6.753 -8.457 14.562 1.00 85.88 100 ILE A C 1
ATOM 797 O O . ILE A 1 100 ? -7.481 -7.697 15.203 1.00 85.88 100 ILE A O 1
ATOM 801 N N . ASN A 1 10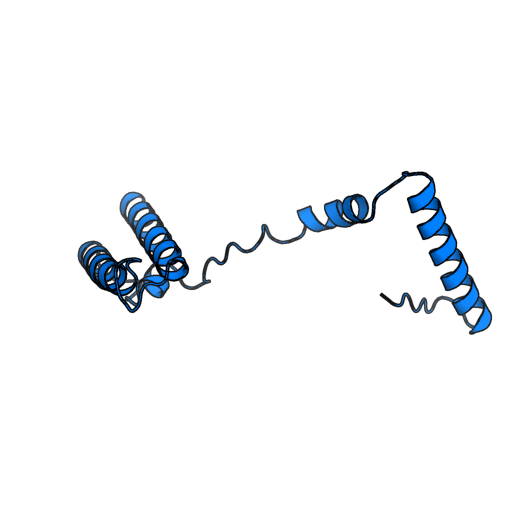1 ? -5.426 -8.487 14.741 1.00 87.00 101 ASN A N 1
ATOM 802 C CA . ASN A 1 101 ? -4.707 -7.606 15.667 1.00 87.00 101 ASN A CA 1
ATOM 803 C C . ASN A 1 101 ? -4.746 -6.144 15.208 1.00 87.00 101 ASN A C 1
ATOM 805 O O . ASN A 1 101 ? -4.899 -5.227 16.021 1.00 87.00 101 ASN A O 1
ATOM 809 N N . GLN A 1 102 ? -4.626 -5.919 13.902 1.00 85.31 102 GLN A N 1
ATOM 810 C CA . GLN A 1 102 ? -4.763 -4.590 13.326 1.00 85.31 102 GLN A CA 1
ATOM 811 C C . GLN A 1 102 ? -6.205 -4.085 13.459 1.00 85.31 102 GLN A C 1
ATOM 813 O O . GLN A 1 102 ? -6.422 -2.978 13.951 1.00 85.31 102 GLN A O 1
ATOM 818 N N . ALA A 1 103 ? -7.188 -4.938 13.162 1.00 86.62 103 ALA A N 1
ATOM 819 C CA . ALA A 1 103 ? -8.605 -4.604 13.281 1.00 86.62 103 ALA A CA 1
ATOM 820 C C . ALA A 1 103 ? -9.013 -4.185 14.706 1.00 86.62 103 ALA A C 1
ATOM 822 O O . ALA A 1 103 ? -9.668 -3.157 14.877 1.00 86.62 103 ALA A O 1
ATOM 823 N N . ILE A 1 104 ? -8.595 -4.919 15.747 1.00 88.12 104 ILE A N 1
ATOM 824 C CA . ILE A 1 104 ? -8.918 -4.548 17.138 1.00 88.12 104 ILE A CA 1
ATOM 825 C C . ILE A 1 104 ? -8.221 -3.248 17.568 1.00 88.12 104 ILE A C 1
ATOM 827 O O . ILE A 1 104 ? -8.788 -2.458 18.323 1.00 88.12 104 ILE A O 1
ATOM 831 N N . SER A 1 105 ? -7.003 -2.996 17.077 1.00 87.88 105 SER A N 1
ATOM 832 C CA . SER A 1 105 ? -6.278 -1.746 17.330 1.00 87.88 105 SER A CA 1
ATOM 833 C C . SER A 1 105 ? -7.024 -0.548 16.746 1.00 87.88 105 SER A C 1
ATOM 835 O O . SER A 1 105 ? -7.203 0.462 17.429 1.00 87.88 105 SER A O 1
ATOM 837 N N . ASP A 1 106 ? -7.515 -0.675 15.515 1.00 85.69 106 ASP A N 1
ATOM 838 C CA . ASP A 1 106 ? -8.253 0.390 14.843 1.00 85.69 106 ASP A CA 1
ATOM 839 C C . ASP A 1 106 ? -9.629 0.623 15.479 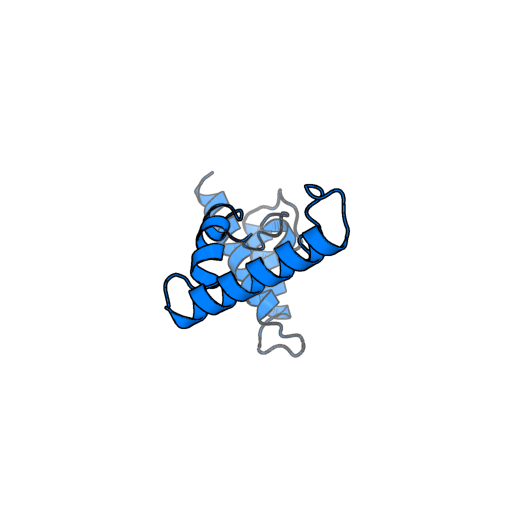1.00 85.69 106 ASP A C 1
ATOM 841 O O . ASP A 1 106 ? -9.962 1.771 15.776 1.00 85.69 106 ASP A O 1
ATOM 845 N N . ALA A 1 107 ? -10.357 -0.441 15.839 1.00 86.94 107 ALA A N 1
ATOM 846 C CA . ALA A 1 107 ? -11.611 -0.334 16.589 1.00 86.94 107 ALA A CA 1
ATOM 847 C C . ALA A 1 107 ? -11.421 0.423 17.918 1.00 86.94 107 ALA A C 1
ATOM 849 O O . ALA A 1 107 ? -12.176 1.336 18.249 1.00 86.94 107 ALA A O 1
ATOM 850 N N . ARG A 1 108 ? -10.364 0.100 18.680 1.00 87.81 108 ARG A N 1
ATOM 851 C CA . ARG A 1 108 ? -10.051 0.775 19.954 1.00 87.81 108 ARG A CA 1
ATOM 852 C C . ARG A 1 108 ? -9.704 2.254 19.777 1.00 87.81 108 ARG A C 1
ATOM 854 O O . ARG A 1 108 ? -10.035 3.052 20.653 1.00 87.81 108 ARG A O 1
ATOM 861 N N . LYS A 1 109 ? -9.031 2.632 18.684 1.00 85.69 109 LYS A N 1
ATOM 862 C CA . LYS A 1 109 ? -8.760 4.047 18.371 1.00 85.69 109 LYS A CA 1
ATOM 863 C C . LYS A 1 109 ? -10.055 4.791 18.062 1.00 85.69 109 LYS A C 1
ATOM 865 O O . LYS A 1 109 ? -10.236 5.895 18.566 1.00 85.69 109 LYS A O 1
ATOM 870 N N . GLU A 1 110 ? -10.946 4.180 17.285 1.00 83.88 110 GLU A N 1
ATOM 871 C CA . GLU A 1 110 ? -12.225 4.777 16.897 1.00 83.88 110 GLU A CA 1
ATOM 872 C C . GLU A 1 110 ? -13.136 4.998 18.112 1.00 83.88 110 GLU A C 1
ATOM 874 O O . GLU A 1 110 ? -13.578 6.121 18.340 1.00 83.88 110 GLU A O 1
ATOM 879 N N . PHE A 1 111 ? -13.294 3.995 18.985 1.00 82.50 111 PHE A N 1
ATOM 880 C CA . PHE A 1 111 ? -14.069 4.138 20.229 1.00 82.50 111 PHE A CA 1
ATOM 881 C C . PHE A 1 111 ? -13.478 5.137 21.229 1.00 82.50 111 PHE A C 1
ATOM 883 O O . PHE A 1 111 ? -14.201 5.640 22.080 1.00 82.50 111 PHE A O 1
ATOM 890 N N . LYS A 1 112 ? -12.169 5.409 21.172 1.00 78.69 112 LYS A N 1
ATOM 891 C CA . LYS A 1 112 ? -11.520 6.416 22.025 1.00 78.69 112 LYS A CA 1
ATOM 892 C C . LYS A 1 112 ? -11.649 7.835 21.457 1.00 78.69 112 LYS A C 1
ATOM 894 O O . LYS A 1 112 ? -11.482 8.800 22.198 1.00 78.69 112 LYS A O 1
ATOM 899 N N . SER A 1 113 ? -11.872 7.955 20.150 1.00 68.12 113 SER A N 1
ATOM 900 C CA . SER A 1 113 ? -12.028 9.233 19.453 1.00 68.12 113 SER A CA 1
ATOM 901 C C . SER A 1 113 ? -13.477 9.734 19.426 1.00 68.12 113 SER A C 1
ATOM 903 O O . SER A 1 113 ? -13.694 10.868 18.992 1.00 68.12 113 SER A O 1
ATOM 905 N N . SER A 1 114 ? -14.438 8.906 19.845 1.00 54.44 114 SER A N 1
ATOM 906 C CA . SER A 1 114 ? -15.869 9.214 19.904 1.00 54.44 114 SER A CA 1
ATOM 907 C C . SER A 1 114 ? -16.345 9.450 21.331 1.00 54.44 114 SER A C 1
ATOM 909 O O . SER A 1 114 ? -17.373 10.153 21.451 1.00 54.44 114 SER A O 1
#

Secondary structure (DSSP, 8-state):
-----TT-SSHHHHHHHHHHHHHHHHHHHHHTS--HHHHHHHHHTTS-S------SS-HHHHTTS-TT--HHHHHHHHHHHHHHH-TTSTT--HHHHHHHHHHHHHHHHHHHH-

Sequence (114 aa):
MALACDAWDRVEDNIWAIAKHIDALRGQQRWGVGTIEQAFRGYQAYLPAPKEDRHGEGWWTALHISSTATPQEVEAAYRKLAAYYHPDSPTGNEQMMVIINQAISDARKEFKSS

Foldseek 3Di:
DDCQPPPDPDPVVSVVVVVVVVVVVVVCVVVVVDDPVRVCVVCVVVPPVPPPPPVVDALCVLLVHDPPDDLVVLVVSLVVQCVQQPPPHPNHDVVSNVSNVVSNVVVVVVVVVD

Radius of gyration: 26.01 Å; chains: 1; bounding box: 50×37×68 Å